Protein AF-A0A7S2CUG1-F1 (afdb_monomer_lite)

Organism: NCBI:txid327968

Sequence (127 aa):
VRTNNASADAQGSPPVPKHLKGKPLPRIFTHRHFTLFRNGDQVIEVDMEPSQAWPIYEGAPLNFSYSAVWYSTNKPFKDRTMRYLDPKFFEHKVHWFSIVNSFMLCLFLCAVVAIILMKTLKRDFTR

Radius of gyration: 28.72 Å; chains: 1; bounding box: 52×69×66 Å

Structure (mmCIF, N/CA/C/O backbone):
data_AF-A0A7S2CUG1-F1
#
_entry.id   AF-A0A7S2CUG1-F1
#
loop_
_atom_site.group_PDB
_atom_site.id
_atom_site.type_symbol
_atom_site.label_atom_id
_atom_site.label_alt_id
_atom_site.label_comp_id
_atom_site.label_asym_id
_atom_site.label_entity_id
_atom_site.label_seq_id
_atom_site.pdbx_PDB_ins_code
_atom_site.Cartn_x
_atom_site.Cartn_y
_atom_site.Cartn_z
_atom_site.occupancy
_atom_site.B_iso_or_equiv
_atom_site.auth_seq_id
_atom_site.auth_comp_id
_atom_site.auth_asym_id
_atom_site.auth_atom_id
_atom_site.pdbx_PDB_model_num
ATOM 1 N N . VAL A 1 1 ? 7.744 -19.451 -25.303 1.00 41.25 1 VAL A N 1
ATOM 2 C CA . VAL A 1 1 ? 7.793 -18.386 -24.272 1.00 41.25 1 VAL A CA 1
ATOM 3 C C . VAL A 1 1 ? 9.253 -18.197 -23.895 1.00 41.25 1 VAL A C 1
ATOM 5 O O . VAL A 1 1 ? 9.846 -19.120 -23.359 1.00 41.25 1 VAL A O 1
ATOM 8 N N . ARG A 1 2 ? 9.881 -17.103 -24.342 1.00 30.73 2 ARG A N 1
ATOM 9 C CA . ARG A 1 2 ? 11.337 -16.896 -24.254 1.00 30.73 2 ARG A CA 1
ATOM 10 C C . ARG A 1 2 ? 11.670 -16.337 -22.866 1.00 30.73 2 ARG A C 1
ATOM 12 O O . ARG A 1 2 ? 11.387 -15.178 -22.588 1.00 30.73 2 ARG A O 1
ATOM 19 N N . THR A 1 3 ? 12.204 -17.179 -21.988 1.00 47.72 3 THR A N 1
ATOM 20 C CA . THR A 1 3 ? 12.743 -16.794 -20.678 1.00 47.72 3 THR A CA 1
ATOM 21 C C . THR A 1 3 ? 14.103 -16.139 -20.886 1.00 47.72 3 THR A C 1
ATOM 23 O O . THR A 1 3 ? 15.137 -16.805 -20.857 1.00 47.72 3 THR A O 1
ATOM 26 N N . ASN A 1 4 ? 14.113 -14.837 -21.160 1.00 40.31 4 ASN A N 1
ATOM 27 C CA . ASN A 1 4 ? 15.360 -14.086 -21.211 1.00 40.31 4 ASN A CA 1
ATOM 28 C C . ASN A 1 4 ? 15.757 -13.706 -19.780 1.00 40.31 4 ASN A C 1
ATOM 30 O O . ASN A 1 4 ? 15.436 -12.629 -19.287 1.00 40.31 4 ASN A O 1
ATOM 34 N N . ASN A 1 5 ? 16.452 -14.635 -19.127 1.00 50.66 5 ASN A N 1
ATOM 35 C CA . ASN A 1 5 ? 17.331 -14.352 -18.002 1.00 50.66 5 ASN A CA 1
ATOM 36 C C . ASN A 1 5 ? 18.494 -13.502 -18.529 1.00 50.66 5 ASN A C 1
ATOM 38 O O . ASN A 1 5 ? 19.351 -14.066 -19.203 1.00 50.66 5 ASN A O 1
ATOM 42 N N . ALA A 1 6 ? 18.504 -12.188 -18.277 1.00 40.78 6 ALA A N 1
ATOM 43 C CA . ALA A 1 6 ? 19.717 -11.360 -18.186 1.00 40.78 6 ALA A CA 1
ATOM 44 C C . ALA A 1 6 ? 19.393 -9.849 -18.141 1.00 40.78 6 ALA A C 1
ATOM 46 O O . ALA A 1 6 ? 18.920 -9.270 -19.116 1.00 40.78 6 ALA A O 1
ATOM 47 N N . SER A 1 7 ? 19.797 -9.212 -17.038 1.00 45.44 7 SER A 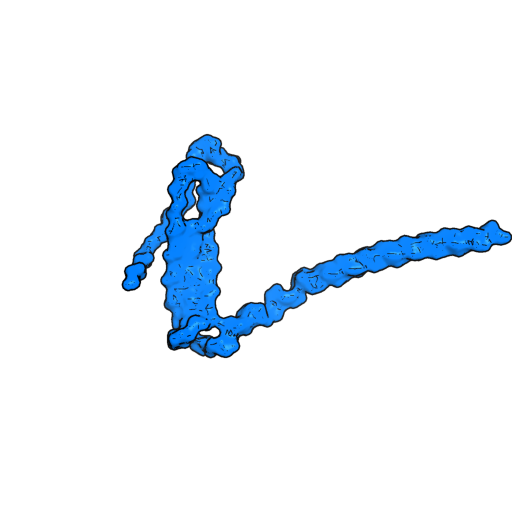N 1
ATOM 48 C CA . SER A 1 7 ? 20.544 -7.940 -17.069 1.00 45.44 7 SER A CA 1
ATOM 49 C C . SER A 1 7 ? 19.814 -6.597 -17.188 1.00 45.44 7 SER A C 1
ATOM 51 O O . SER A 1 7 ? 20.458 -5.626 -17.568 1.00 45.44 7 SER A O 1
ATOM 53 N N . ALA A 1 8 ? 18.545 -6.458 -16.799 1.00 46.28 8 ALA A N 1
ATOM 54 C CA . ALA A 1 8 ? 17.975 -5.106 -16.660 1.00 46.28 8 ALA A CA 1
ATOM 55 C C . ALA A 1 8 ? 18.514 -4.357 -15.421 1.00 46.28 8 ALA A C 1
ATOM 57 O O . ALA A 1 8 ? 18.704 -3.144 -15.467 1.00 46.28 8 ALA A O 1
ATOM 58 N N . ASP A 1 9 ? 18.842 -5.082 -14.347 1.00 45.06 9 ASP A N 1
ATOM 59 C CA . ASP A 1 9 ? 19.324 -4.495 -13.086 1.00 45.06 9 ASP A CA 1
ATOM 60 C C . ASP A 1 9 ? 20.836 -4.193 -13.081 1.00 45.06 9 ASP A C 1
ATOM 62 O O . ASP A 1 9 ? 21.358 -3.613 -12.132 1.00 45.06 9 ASP A O 1
ATOM 66 N N . ALA A 1 10 ? 21.554 -4.562 -14.150 1.00 46.56 10 ALA A N 1
ATOM 67 C CA . ALA A 1 10 ? 23.001 -4.363 -14.278 1.00 46.56 10 ALA A CA 1
ATOM 68 C C . ALA A 1 10 ? 23.390 -3.074 -15.028 1.00 46.56 10 ALA A C 1
ATOM 70 O O . ALA A 1 10 ? 24.558 -2.681 -15.014 1.00 46.56 10 ALA A O 1
ATOM 71 N N . GLN A 1 11 ? 22.442 -2.388 -15.676 1.00 54.03 11 GLN A N 1
ATOM 72 C CA . GLN A 1 11 ? 22.691 -1.059 -16.231 1.00 54.03 11 GLN A CA 1
ATOM 73 C C . GLN A 1 11 ? 22.395 -0.008 -15.157 1.00 54.03 11 GLN A C 1
ATOM 75 O O . GLN A 1 11 ? 21.246 0.364 -14.923 1.00 54.03 11 GLN A O 1
ATOM 80 N N . GLY A 1 12 ? 23.452 0.487 -14.506 1.00 59.12 12 GLY A N 1
ATOM 81 C CA . GLY A 1 12 ? 23.367 1.683 -13.667 1.00 59.12 12 GLY A CA 1
ATOM 82 C C . GLY A 1 12 ? 22.664 2.831 -14.405 1.00 59.12 12 GLY A C 1
ATOM 83 O O . GLY A 1 12 ? 22.685 2.882 -15.636 1.00 59.12 12 GLY A O 1
ATOM 84 N N . SER A 1 13 ? 22.018 3.734 -13.653 1.00 63.75 13 SER A N 1
ATOM 85 C CA . SER A 1 13 ? 21.254 4.863 -14.209 1.00 63.75 13 SER A CA 1
ATOM 86 C C . SER A 1 13 ? 21.972 5.514 -15.397 1.00 63.75 13 SER A C 1
ATOM 88 O O . SER A 1 13 ? 23.182 5.749 -15.317 1.00 63.75 13 SER A O 1
ATOM 90 N N . PRO A 1 14 ? 21.243 5.868 -16.468 1.00 68.88 14 PRO A N 1
ATOM 91 C CA . PRO A 1 14 ? 21.841 6.442 -17.659 1.00 68.88 14 PRO A CA 1
ATOM 92 C C . PRO A 1 14 ? 22.553 7.750 -17.292 1.00 68.88 14 PRO A C 1
ATOM 94 O O . PRO A 1 14 ? 22.088 8.484 -16.407 1.00 68.88 14 PRO A O 1
ATOM 97 N N . PRO A 1 15 ? 23.672 8.070 -17.958 1.00 75.44 15 PRO A N 1
ATOM 98 C 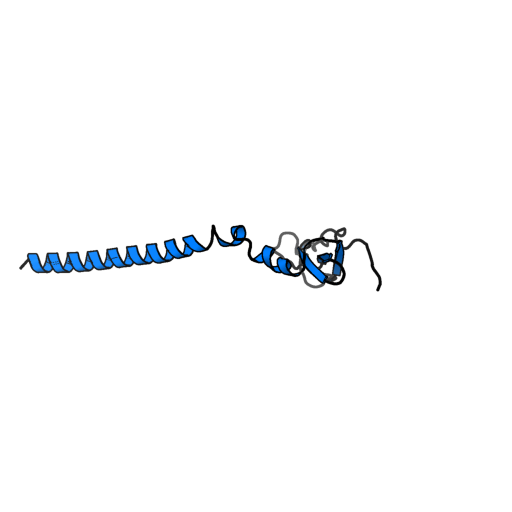CA . PRO A 1 15 ? 24.394 9.299 -17.691 1.00 75.44 15 PRO A CA 1
ATOM 99 C C . PRO A 1 15 ? 23.485 10.502 -17.960 1.00 75.44 15 PRO A C 1
ATOM 101 O O . PRO A 1 15 ? 22.969 10.686 -19.061 1.00 75.44 15 PRO A O 1
ATOM 104 N N . VAL A 1 16 ? 23.282 11.327 -16.932 1.00 81.50 16 VAL A N 1
ATOM 105 C CA . VAL A 1 16 ? 22.510 12.568 -17.045 1.00 81.50 16 VAL A CA 1
ATOM 106 C C . VAL A 1 16 ? 23.329 13.584 -17.854 1.00 81.50 16 VAL A C 1
ATOM 108 O O . VAL A 1 16 ? 24.511 13.785 -17.544 1.00 81.50 16 VAL A O 1
ATOM 111 N N . PRO A 1 17 ? 22.739 14.257 -18.860 1.00 84.88 17 PRO A N 1
ATOM 112 C CA . PRO A 1 17 ? 23.415 15.310 -19.611 1.00 84.88 17 PRO A CA 1
ATOM 113 C C . PRO A 1 17 ? 24.028 16.379 -18.696 1.00 84.88 17 PRO A C 1
ATOM 115 O O . PRO A 1 17 ? 23.428 16.776 -17.697 1.00 84.88 17 PRO A O 1
ATOM 118 N N . LYS A 1 18 ? 25.212 16.901 -19.053 1.00 83.12 18 LYS A N 1
ATOM 119 C CA . LYS A 1 18 ? 25.964 17.862 -18.215 1.00 83.12 18 LYS A CA 1
ATOM 120 C C . LYS A 1 18 ? 25.131 19.083 -17.791 1.00 83.12 18 LYS A C 1
ATOM 122 O O . LYS A 1 18 ? 25.273 19.537 -16.664 1.00 83.12 18 LYS A O 1
ATOM 127 N N . HIS A 1 19 ? 24.237 19.566 -18.659 1.00 84.19 19 HIS A N 1
ATOM 128 C CA . HIS A 1 19 ? 23.368 20.725 -18.405 1.00 84.19 19 HIS A CA 1
ATOM 129 C C . HIS A 1 19 ? 22.210 20.449 -17.420 1.00 84.19 19 HIS A C 1
ATOM 131 O O . HIS A 1 19 ? 21.588 21.386 -16.916 1.00 84.19 19 HIS A O 1
ATOM 137 N N . LEU A 1 20 ? 21.926 19.174 -17.136 1.00 82.56 20 LEU A N 1
ATOM 138 C CA . LEU A 1 20 ? 20.905 18.719 -16.183 1.00 82.56 20 LEU A CA 1
ATOM 139 C C . LEU A 1 20 ? 21.520 18.157 -14.895 1.00 82.56 20 LEU A C 1
ATOM 141 O O . LEU A 1 20 ? 20.805 17.875 -13.934 1.00 82.56 20 LEU A O 1
ATOM 145 N N . LYS A 1 21 ? 22.848 18.004 -14.847 1.00 82.00 21 LYS A N 1
ATOM 146 C CA . LYS A 1 21 ? 23.563 17.490 -13.679 1.00 82.00 21 LYS A CA 1
ATOM 147 C C . LYS A 1 21 ? 23.397 18.458 -12.499 1.00 82.00 21 LYS A C 1
ATOM 149 O O . LYS A 1 21 ? 23.747 19.628 -12.604 1.00 82.00 21 LYS A O 1
ATOM 154 N N . GLY A 1 22 ? 22.858 17.965 -11.382 1.00 80.00 22 GLY A N 1
ATOM 155 C CA . GLY A 1 22 ? 22.599 18.761 -10.173 1.00 80.00 22 GLY A CA 1
ATOM 156 C C . GLY A 1 22 ? 21.221 19.432 -10.117 1.00 80.00 22 GLY A C 1
ATOM 157 O O . GLY A 1 22 ? 20.878 20.003 -9.086 1.00 80.00 22 GLY A O 1
ATOM 158 N N . LYS A 1 23 ? 20.407 19.336 -11.177 1.00 82.88 23 LYS A N 1
ATOM 159 C CA . LYS A 1 23 ? 19.004 19.772 -11.150 1.00 82.88 23 LYS A CA 1
ATOM 160 C C . LYS A 1 23 ? 18.098 18.629 -10.668 1.00 82.88 23 LYS A C 1
ATOM 162 O O . LYS A 1 23 ? 18.378 17.470 -10.983 1.00 82.88 23 LYS A O 1
ATOM 167 N N . PRO A 1 24 ? 17.009 18.919 -9.933 1.00 83.12 24 PRO A N 1
ATOM 168 C CA . PRO A 1 24 ? 16.028 17.902 -9.581 1.00 83.12 24 PRO A CA 1
ATOM 169 C C . PRO A 1 24 ? 15.303 17.442 -10.850 1.00 83.12 24 PRO A C 1
ATOM 171 O O . PRO A 1 24 ? 14.591 18.216 -11.487 1.00 83.12 24 PRO A O 1
ATOM 174 N N . LEU A 1 25 ? 15.512 16.184 -11.230 1.00 87.12 25 LEU A N 1
ATOM 175 C CA . LEU A 1 25 ? 14.852 15.551 -12.371 1.00 87.12 25 LEU A CA 1
ATOM 176 C C . LEU A 1 25 ? 13.741 14.622 -11.865 1.00 87.12 25 LEU A C 1
ATOM 178 O O . LEU A 1 25 ? 13.975 13.890 -10.895 1.00 87.12 25 LEU A O 1
ATOM 182 N N . PRO A 1 26 ? 12.559 14.604 -12.510 1.00 88.94 26 PRO A N 1
ATOM 183 C CA . PRO A 1 26 ? 11.542 13.603 -12.214 1.00 88.94 26 PRO A CA 1
ATOM 184 C C . PRO A 1 26 ? 12.097 12.200 -12.486 1.00 88.94 26 PRO A C 1
ATOM 186 O O . PRO A 1 26 ? 12.912 12.010 -13.392 1.00 88.94 26 PRO A O 1
ATOM 189 N N . ARG A 1 27 ? 11.690 11.211 -11.683 1.00 87.94 27 ARG A N 1
ATOM 190 C CA . ARG A 1 27 ? 12.193 9.833 -11.778 1.00 87.94 27 ARG A CA 1
ATOM 191 C C . ARG A 1 27 ? 11.045 8.851 -11.986 1.00 87.94 27 ARG A C 1
ATOM 193 O O . ARG A 1 27 ? 9.990 9.011 -11.382 1.00 87.94 27 ARG A O 1
ATOM 200 N N . ILE A 1 28 ? 11.267 7.832 -12.811 1.00 88.94 28 ILE A N 1
ATOM 201 C CA . ILE A 1 28 ? 10.294 6.780 -13.124 1.00 88.94 28 ILE A CA 1
ATOM 202 C C . ILE A 1 28 ? 10.927 5.397 -13.005 1.00 88.94 28 ILE A C 1
ATOM 204 O O . ILE A 1 28 ? 12.102 5.210 -13.303 1.00 88.94 28 ILE A O 1
ATOM 208 N N . PHE A 1 29 ? 10.150 4.410 -12.578 1.00 87.69 29 PHE A N 1
ATOM 209 C CA . PHE A 1 29 ? 10.581 3.016 -12.564 1.00 87.69 29 PHE A CA 1
ATOM 210 C C . PHE A 1 29 ? 10.371 2.393 -13.943 1.00 87.69 29 PHE A C 1
ATOM 212 O O . PHE A 1 29 ? 9.247 2.359 -14.447 1.00 87.69 29 PHE A O 1
ATOM 219 N N . THR A 1 30 ? 11.450 1.917 -14.555 1.00 88.25 30 THR A N 1
ATOM 220 C CA . THR A 1 30 ? 11.434 1.311 -15.894 1.00 88.25 30 THR A CA 1
ATOM 221 C C . THR A 1 30 ? 11.462 -0.213 -15.847 1.00 88.25 30 THR A C 1
ATOM 223 O O . THR A 1 30 ? 10.915 -0.846 -16.750 1.00 88.25 30 THR A O 1
ATOM 226 N N . HIS A 1 31 ? 12.043 -0.801 -14.796 1.00 88.38 31 HIS A N 1
ATOM 227 C CA . HIS A 1 31 ? 12.064 -2.242 -14.580 1.00 88.38 31 HIS A CA 1
ATOM 228 C C . HIS A 1 31 ? 11.142 -2.648 -13.423 1.00 88.38 31 HIS A C 1
ATOM 230 O O . HIS A 1 31 ? 10.964 -1.916 -12.448 1.00 88.38 31 HIS A O 1
ATOM 236 N N . ARG A 1 32 ? 10.517 -3.821 -13.532 1.00 88.75 32 ARG A N 1
ATOM 237 C CA . ARG A 1 32 ? 9.736 -4.426 -12.445 1.00 88.75 32 ARG A CA 1
ATOM 238 C C . ARG A 1 32 ? 10.141 -5.880 -12.278 1.00 88.75 32 ARG A C 1
ATOM 240 O O . ARG A 1 32 ? 10.036 -6.642 -13.238 1.00 88.75 32 ARG A O 1
ATOM 247 N N . HIS A 1 33 ? 10.548 -6.248 -11.068 1.00 91.00 33 HIS A N 1
ATOM 248 C CA . HIS A 1 33 ? 10.870 -7.625 -10.722 1.00 91.00 33 HIS A CA 1
ATOM 249 C C . HIS A 1 33 ? 9.698 -8.258 -9.969 1.00 91.00 33 HIS A C 1
ATOM 251 O O . HIS A 1 33 ? 9.312 -7.795 -8.894 1.00 91.00 33 HIS A O 1
ATOM 257 N N . PHE A 1 34 ? 9.111 -9.295 -10.565 1.00 92.00 34 PHE A N 1
ATOM 258 C CA . PHE A 1 34 ? 8.002 -10.059 -10.009 1.00 92.00 34 PHE A CA 1
ATOM 259 C C . PHE A 1 34 ? 8.499 -11.382 -9.434 1.00 92.00 34 PHE A C 1
ATOM 261 O O . PHE A 1 34 ? 9.096 -12.199 -10.133 1.00 92.00 34 PHE A O 1
ATOM 268 N N . THR A 1 35 ? 8.163 -11.636 -8.180 1.00 93.19 35 THR A N 1
ATOM 269 C CA . THR A 1 35 ? 8.421 -12.901 -7.502 1.00 93.19 35 THR A CA 1
ATOM 270 C C . THR A 1 35 ? 7.089 -13.594 -7.249 1.00 93.19 35 THR A C 1
ATOM 272 O O . THR A 1 35 ? 6.282 -13.120 -6.455 1.00 93.19 35 THR A O 1
ATOM 275 N N . LEU A 1 36 ? 6.832 -14.702 -7.941 1.00 92.69 36 LEU A N 1
ATOM 276 C CA . LEU A 1 36 ? 5.578 -15.447 -7.849 1.00 92.69 36 LEU A CA 1
ATOM 277 C C . LEU A 1 36 ? 5.779 -16.732 -7.048 1.00 92.69 36 LEU A C 1
ATOM 279 O O . LEU A 1 36 ? 6.641 -17.545 -7.377 1.00 92.69 36 LEU A O 1
ATOM 283 N N . PHE A 1 37 ? 4.935 -16.962 -6.049 1.00 92.94 37 PHE A N 1
ATOM 284 C CA . PHE A 1 37 ? 4.875 -18.214 -5.304 1.00 92.94 37 PHE A CA 1
ATOM 285 C C . PHE A 1 37 ? 3.661 -19.027 -5.744 1.00 92.94 37 PHE A C 1
ATOM 287 O O . PHE A 1 37 ? 2.522 -18.554 -5.679 1.00 92.94 37 PHE A O 1
ATOM 294 N N . ARG A 1 38 ? 3.898 -20.270 -6.162 1.00 93.81 38 ARG A N 1
ATOM 295 C CA . ARG A 1 38 ? 2.863 -21.201 -6.623 1.00 93.81 38 ARG A CA 1
ATOM 296 C C . ARG A 1 38 ? 2.816 -22.472 -5.781 1.00 93.81 38 ARG A C 1
ATOM 298 O O . ARG A 1 38 ? 3.854 -22.973 -5.358 1.00 93.81 38 ARG A O 1
ATOM 305 N N . ASN A 1 39 ? 1.621 -23.014 -5.593 1.00 93.44 39 ASN A N 1
ATOM 306 C CA . ASN A 1 39 ? 1.383 -24.338 -5.032 1.00 93.44 39 ASN A CA 1
ATOM 307 C C . ASN A 1 39 ? 0.585 -25.153 -6.063 1.00 93.44 39 ASN A C 1
ATOM 309 O O . ASN A 1 39 ? -0.604 -24.910 -6.262 1.00 93.44 39 ASN A O 1
ATOM 313 N N . GLY A 1 40 ? 1.256 -26.047 -6.795 1.00 90.06 40 GLY A N 1
ATOM 314 C CA . GLY A 1 40 ? 0.668 -26.707 -7.968 1.00 90.06 40 GLY A CA 1
ATOM 315 C C . GLY A 1 40 ? 0.223 -25.694 -9.033 1.00 90.06 40 GLY A C 1
ATOM 316 O O . GLY A 1 40 ? 1.005 -24.822 -9.421 1.00 90.06 40 GLY A O 1
ATOM 317 N N . ASP A 1 41 ? -1.042 -25.783 -9.450 1.00 90.00 41 ASP A N 1
ATOM 318 C CA . ASP A 1 41 ? -1.675 -24.879 -10.429 1.00 90.00 41 ASP A CA 1
ATOM 319 C C . ASP A 1 41 ? -2.238 -23.588 -9.803 1.00 90.00 41 ASP A C 1
ATOM 321 O O . ASP A 1 41 ? -2.899 -22.792 -10.472 1.00 90.00 41 ASP A O 1
ATOM 325 N N . GLN A 1 42 ? -1.991 -23.355 -8.511 1.00 90.50 42 GLN A N 1
ATOM 326 C CA . GLN A 1 42 ? -2.523 -22.209 -7.777 1.00 90.50 42 GLN A CA 1
ATOM 327 C C . GLN A 1 42 ? -1.424 -21.191 -7.472 1.00 90.50 42 GLN A C 1
ATOM 329 O O . GLN A 1 42 ? -0.426 -21.500 -6.820 1.00 90.50 42 GLN A O 1
ATOM 334 N N . VAL A 1 43 ? -1.621 -19.942 -7.898 1.00 90.69 43 VAL A N 1
ATOM 335 C CA . VAL A 1 43 ? -0.768 -18.816 -7.489 1.00 90.69 43 VAL A CA 1
ATOM 336 C C . VAL A 1 43 ? -1.205 -18.356 -6.103 1.00 90.69 43 VAL A C 1
ATOM 338 O O . VAL A 1 43 ? -2.370 -18.018 -5.891 1.00 90.69 43 VAL A O 1
ATOM 341 N N . ILE A 1 44 ? -0.270 -18.362 -5.158 1.00 91.12 44 ILE A N 1
ATOM 342 C CA . ILE A 1 44 ? -0.530 -18.041 -3.753 1.00 91.12 44 ILE A CA 1
ATOM 343 C C . ILE A 1 44 ? -0.175 -16.588 -3.462 1.00 91.12 44 ILE 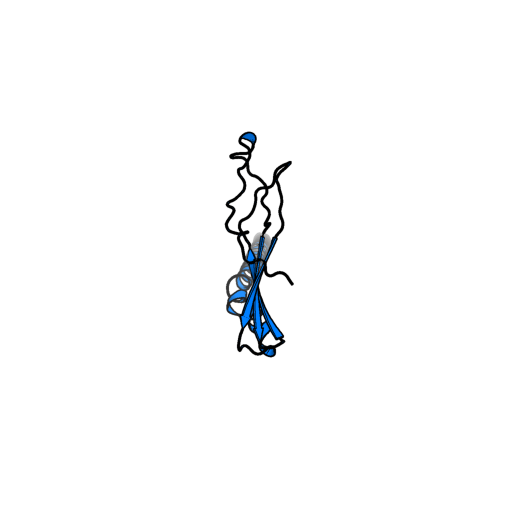A C 1
ATOM 345 O O . ILE A 1 44 ? -0.948 -15.872 -2.834 1.00 91.12 44 ILE A O 1
ATOM 349 N N . GLU A 1 45 ? 0.993 -16.149 -3.916 1.00 89.69 45 GLU A N 1
ATOM 350 C CA . GLU A 1 45 ? 1.584 -14.886 -3.489 1.00 89.69 45 GLU A CA 1
ATOM 351 C C . GLU A 1 45 ? 2.396 -14.292 -4.637 1.00 89.69 45 GLU A C 1
ATOM 353 O O . GLU A 1 45 ? 3.043 -15.017 -5.393 1.00 89.69 45 GLU A O 1
ATOM 358 N N . VAL A 1 46 ? 2.312 -12.974 -4.797 1.00 90.38 46 VAL A N 1
ATOM 359 C CA . VAL A 1 46 ? 3.068 -12.230 -5.802 1.00 90.38 46 VAL A CA 1
ATOM 360 C C . VAL A 1 46 ? 3.682 -11.032 -5.110 1.00 90.38 46 VAL A C 1
ATOM 362 O O . VAL A 1 46 ? 2.968 -10.147 -4.643 1.00 90.38 46 VAL A O 1
ATOM 365 N N . ASP A 1 47 ? 5.004 -11.017 -5.061 1.00 90.00 47 ASP A N 1
ATOM 366 C CA . ASP A 1 47 ? 5.782 -9.877 -4.614 1.00 90.00 47 ASP A CA 1
ATOM 367 C C . ASP A 1 47 ? 6.295 -9.097 -5.820 1.00 90.00 47 ASP A C 1
ATOM 369 O O . ASP A 1 47 ? 6.647 -9.662 -6.858 1.00 90.00 47 ASP A O 1
ATOM 373 N N . MET A 1 48 ? 6.322 -7.776 -5.680 1.00 89.75 48 MET A N 1
ATOM 374 C CA . MET A 1 48 ? 6.900 -6.873 -6.663 1.00 89.75 48 MET A CA 1
ATOM 375 C C . MET A 1 48 ? 7.932 -6.013 -5.958 1.00 89.75 48 MET A C 1
ATOM 377 O O . MET A 1 48 ? 7.599 -5.296 -5.014 1.00 89.75 48 MET A O 1
ATOM 381 N N . GLU A 1 49 ? 9.162 -6.055 -6.448 1.00 82.31 49 GLU A N 1
ATOM 382 C CA . GLU A 1 49 ? 10.207 -5.161 -5.977 1.00 82.31 49 GLU A CA 1
ATOM 383 C C . GLU A 1 49 ? 10.366 -4.008 -6.977 1.00 82.31 49 GLU A C 1
ATOM 385 O O . GLU A 1 49 ? 10.539 -4.250 -8.182 1.00 82.31 49 GLU A O 1
ATOM 390 N N . PRO A 1 50 ? 10.231 -2.744 -6.531 1.00 74.88 50 PRO A N 1
ATOM 391 C CA . PRO A 1 50 ? 10.497 -1.609 -7.396 1.00 74.88 50 PRO A CA 1
ATOM 392 C C . PRO A 1 50 ? 11.989 -1.581 -7.733 1.00 74.88 50 PRO A C 1
ATOM 394 O O . PRO A 1 50 ? 12.836 -1.617 -6.843 1.00 74.88 50 PRO A O 1
ATOM 397 N N . SER A 1 51 ? 12.317 -1.492 -9.022 1.00 79.56 51 SER A N 1
ATOM 398 C CA . SER A 1 51 ? 13.707 -1.358 -9.458 1.00 79.56 51 SER A CA 1
ATOM 399 C C . SER A 1 51 ? 14.281 0.015 -9.096 1.00 79.56 51 SER A C 1
ATOM 401 O O . SER A 1 51 ? 13.604 0.896 -8.566 1.00 79.56 51 SER A O 1
ATOM 403 N N . GLN A 1 52 ? 15.530 0.272 -9.474 1.00 82.94 52 GLN A N 1
ATOM 404 C CA . GLN A 1 52 ? 16.082 1.622 -9.408 1.00 82.94 52 GLN A CA 1
ATOM 405 C C . GLN A 1 52 ? 15.273 2.605 -10.280 1.00 82.94 52 GLN A C 1
ATOM 407 O O . GLN A 1 52 ? 14.931 2.304 -11.425 1.00 82.94 52 GLN A O 1
ATOM 412 N N . ALA A 1 53 ? 14.987 3.800 -9.749 1.00 83.94 53 ALA A N 1
ATOM 413 C CA . ALA A 1 53 ? 14.271 4.851 -10.472 1.00 83.94 53 ALA A CA 1
ATOM 414 C C . ALA A 1 53 ? 15.185 5.589 -11.472 1.00 83.94 53 ALA A C 1
ATOM 416 O O . ALA A 1 53 ? 16.241 6.123 -11.101 1.00 83.94 53 ALA A O 1
ATOM 417 N N . TRP A 1 54 ? 14.735 5.680 -12.722 1.00 84.81 54 TRP A N 1
ATOM 418 C CA . TRP A 1 54 ? 15.407 6.312 -13.856 1.00 84.81 54 TRP A CA 1
ATOM 419 C C . TRP A 1 54 ? 15.055 7.801 -13.980 1.00 84.81 54 TRP A C 1
ATOM 421 O O . TRP A 1 54 ? 13.877 8.144 -13.892 1.00 84.81 54 TRP A O 1
ATOM 431 N N . PRO A 1 55 ? 16.037 8.700 -14.178 1.00 86.62 55 PRO A N 1
ATOM 432 C CA . PRO A 1 55 ? 15.774 10.120 -14.398 1.00 86.62 55 PRO A CA 1
ATOM 433 C C . PRO A 1 55 ? 15.126 10.357 -15.769 1.00 86.62 55 PRO A C 1
ATOM 435 O O . PRO A 1 55 ? 15.552 9.781 -16.768 1.00 86.62 55 PRO A O 1
ATOM 438 N N . ILE A 1 56 ? 14.130 11.240 -15.817 1.00 86.38 56 ILE A N 1
ATOM 439 C CA . ILE A 1 56 ? 13.420 11.627 -17.037 1.00 86.38 56 ILE A CA 1
ATOM 440 C C . ILE A 1 56 ? 13.927 12.990 -17.505 1.00 86.38 56 ILE A C 1
ATOM 442 O O . ILE A 1 56 ? 13.972 13.949 -16.734 1.00 86.38 56 ILE A O 1
ATOM 446 N N . TYR A 1 57 ? 14.278 13.071 -18.784 1.00 87.06 57 TYR A N 1
ATOM 447 C CA . TYR A 1 57 ? 14.612 14.302 -19.490 1.00 87.06 57 TYR A CA 1
ATOM 448 C C . TYR A 1 57 ? 14.266 14.162 -20.975 1.00 87.06 57 TYR A C 1
ATOM 450 O O . TYR A 1 57 ? 14.027 13.059 -21.470 1.00 87.06 57 TYR A O 1
ATOM 458 N N . GLU A 1 58 ? 14.213 15.285 -21.681 1.00 83.06 58 GLU A N 1
ATOM 459 C CA . GLU A 1 58 ? 13.872 15.324 -23.101 1.00 83.06 58 GLU A CA 1
ATOM 460 C C . GLU A 1 58 ? 14.908 14.538 -23.927 1.00 83.06 58 GLU A C 1
ATOM 462 O O . GLU A 1 58 ? 16.113 14.763 -23.807 1.00 83.06 58 GLU A O 1
ATOM 467 N N . GLY A 1 59 ? 14.447 13.559 -24.713 1.00 81.94 59 GLY A N 1
ATOM 468 C CA . GLY A 1 59 ? 15.317 12.661 -25.485 1.00 81.94 59 GLY A CA 1
ATOM 469 C C . GLY A 1 59 ? 15.939 11.496 -24.699 1.00 81.94 59 GLY A C 1
ATOM 470 O O . GLY A 1 59 ? 16.791 10.794 -25.242 1.00 81.94 59 GLY A O 1
ATOM 471 N N . ALA A 1 60 ? 15.538 11.259 -23.443 1.00 82.12 60 ALA A N 1
ATOM 472 C CA . ALA A 1 60 ? 16.014 10.108 -22.675 1.00 82.12 60 ALA A CA 1
ATOM 473 C C . ALA A 1 60 ? 15.494 8.773 -23.260 1.00 82.12 60 ALA A C 1
ATOM 475 O O . ALA A 1 60 ? 14.284 8.630 -23.462 1.00 82.12 60 ALA A O 1
ATOM 476 N N . 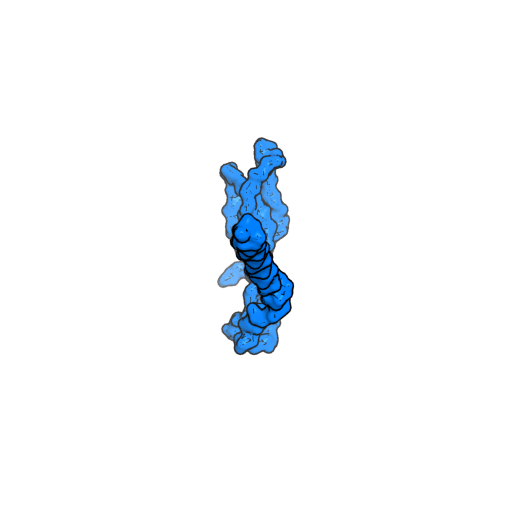PRO A 1 61 ? 16.358 7.760 -23.483 1.00 79.38 61 PRO A N 1
ATOM 477 C CA . PRO A 1 61 ? 15.910 6.431 -23.884 1.00 79.38 61 PRO A CA 1
ATOM 478 C C . PRO A 1 61 ? 15.204 5.739 -22.709 1.00 79.38 61 PRO A C 1
ATOM 480 O O . PRO A 1 61 ? 15.827 5.407 -21.699 1.00 79.38 61 PRO A O 1
ATOM 483 N N . LEU A 1 62 ? 13.895 5.522 -22.842 1.00 83.19 62 LEU A N 1
ATOM 484 C CA . LEU A 1 62 ? 13.067 4.829 -21.854 1.00 83.19 62 LEU A CA 1
ATOM 485 C C . LEU A 1 62 ? 12.744 3.416 -22.344 1.00 83.19 62 LEU A C 1
ATOM 487 O O . LEU A 1 62 ? 11.872 3.228 -23.188 1.00 83.19 62 LEU A O 1
ATOM 491 N N . ASN A 1 63 ? 13.427 2.420 -21.781 1.00 83.69 63 ASN A N 1
ATOM 492 C CA . ASN A 1 63 ? 13.156 1.011 -22.053 1.00 83.69 63 ASN A CA 1
ATOM 493 C C . ASN A 1 63 ? 12.428 0.384 -20.868 1.00 83.69 63 ASN A C 1
ATOM 495 O O . ASN A 1 63 ? 13.017 0.166 -19.809 1.00 83.69 63 ASN A O 1
ATOM 499 N N . PHE A 1 64 ? 11.148 0.079 -21.056 1.00 86.25 64 PHE A N 1
ATOM 500 C CA . PHE A 1 64 ? 10.367 -0.642 -20.061 1.00 86.25 64 PHE A CA 1
ATOM 501 C C . PHE A 1 64 ? 10.659 -2.134 -20.149 1.00 86.25 64 PHE A C 1
ATOM 503 O O . PHE A 1 64 ? 10.639 -2.724 -21.228 1.00 86.25 64 PHE A O 1
ATOM 510 N N . SER A 1 65 ? 10.925 -2.752 -19.007 1.00 87.00 65 SER A N 1
ATOM 511 C CA . SER A 1 65 ? 11.193 -4.183 -18.925 1.00 87.00 65 SER A CA 1
ATOM 51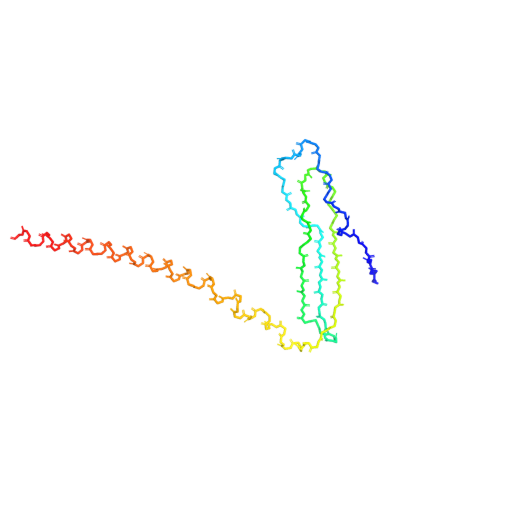2 C C . SER A 1 65 ? 10.586 -4.771 -17.660 1.00 87.00 65 SER A C 1
ATOM 514 O O . SER A 1 65 ? 10.283 -4.068 -16.698 1.00 87.00 65 SER A O 1
ATOM 516 N N . TYR A 1 66 ? 10.384 -6.081 -17.663 1.00 89.31 66 TYR A N 1
ATOM 517 C CA . TYR A 1 66 ? 9.961 -6.808 -16.479 1.00 89.31 66 TYR A CA 1
ATOM 518 C C . TYR A 1 66 ? 10.704 -8.134 -16.401 1.00 89.31 66 TYR A C 1
ATOM 520 O O . TYR A 1 66 ? 11.116 -8.691 -17.419 1.00 89.31 66 TYR A O 1
ATOM 528 N N . SER A 1 67 ? 10.876 -8.623 -15.185 1.00 89.25 67 SER A N 1
ATOM 529 C CA . SER A 1 67 ? 11.439 -9.930 -14.881 1.00 89.25 67 SER A CA 1
ATOM 530 C C . SER A 1 67 ? 10.470 -10.679 -13.973 1.00 89.25 67 SER A C 1
ATOM 532 O O . SER A 1 67 ? 9.724 -10.069 -13.207 1.00 89.25 67 SER A O 1
ATOM 534 N N . ALA A 1 68 ? 10.416 -12.002 -14.115 1.00 92.12 68 ALA A N 1
ATOM 535 C CA . ALA A 1 68 ? 9.517 -12.844 -13.340 1.00 92.12 68 ALA A CA 1
ATOM 536 C C . ALA A 1 68 ? 10.229 -14.126 -12.904 1.00 92.12 68 ALA A C 1
ATOM 538 O O . ALA A 1 68 ? 10.746 -14.863 -13.745 1.00 92.12 68 ALA A O 1
ATOM 539 N N . VAL A 1 69 ? 10.218 -14.399 -11.600 1.00 92.81 69 VAL A N 1
ATOM 540 C CA . VAL A 1 69 ? 10.791 -15.605 -10.991 1.00 92.81 69 VAL A CA 1
ATOM 541 C C . VAL A 1 69 ? 9.695 -16.378 -10.270 1.00 92.81 69 VAL A C 1
ATOM 543 O O . VAL A 1 69 ? 8.850 -15.793 -9.595 1.00 92.81 69 VAL A O 1
ATOM 546 N N . TRP A 1 70 ? 9.710 -17.703 -10.418 1.00 92.88 70 TRP A N 1
ATOM 547 C CA . TRP A 1 70 ? 8.714 -18.601 -9.841 1.00 92.88 70 TRP A CA 1
ATOM 548 C C . TRP A 1 70 ? 9.321 -19.450 -8.726 1.00 92.88 70 TRP A C 1
ATOM 550 O O . TRP A 1 70 ? 10.325 -20.128 -8.939 1.00 92.88 70 TRP A O 1
ATOM 560 N N . TYR A 1 71 ? 8.658 -19.482 -7.573 1.00 93.56 71 TYR A N 1
ATOM 561 C CA . TYR A 1 71 ? 9.004 -20.316 -6.426 1.00 93.56 71 TYR A CA 1
ATOM 562 C C . TYR A 1 71 ? 7.847 -21.247 -6.071 1.00 93.56 71 TYR A C 1
ATOM 564 O O . TYR A 1 71 ? 6.678 -20.871 -6.150 1.00 93.56 71 TYR A O 1
ATOM 572 N N . SER A 1 72 ? 8.166 -22.473 -5.661 1.00 92.94 72 SER A N 1
ATOM 573 C CA . SER A 1 72 ? 7.156 -23.414 -5.168 1.00 92.94 72 SER A CA 1
ATOM 574 C C . SER A 1 72 ? 6.944 -23.214 -3.667 1.00 92.94 72 SER A C 1
ATOM 576 O O . SER A 1 72 ? 7.911 -23.067 -2.922 1.00 92.94 72 SER A O 1
ATOM 578 N N . THR A 1 73 ? 5.692 -23.210 -3.214 1.00 91.25 73 THR A N 1
ATOM 579 C CA . THR A 1 73 ? 5.318 -23.060 -1.802 1.00 91.25 73 THR A CA 1
ATOM 580 C C . THR A 1 73 ? 4.314 -24.129 -1.386 1.00 91.25 73 THR A C 1
ATOM 582 O O . THR A 1 73 ? 3.505 -24.568 -2.195 1.00 91.25 73 THR A O 1
ATOM 585 N N . ASN A 1 74 ? 4.350 -24.528 -0.113 1.00 91.50 74 ASN A N 1
ATOM 586 C CA . ASN A 1 74 ? 3.389 -25.463 0.482 1.00 91.50 74 ASN A CA 1
ATOM 587 C C . ASN A 1 74 ? 2.206 -24.740 1.164 1.00 91.50 74 ASN A C 1
ATOM 589 O O . ASN A 1 74 ? 1.371 -25.364 1.812 1.00 91.50 74 ASN A O 1
ATOM 593 N N . LYS A 1 75 ? 2.130 -23.405 1.066 1.00 88.56 75 LYS A N 1
ATOM 594 C CA . LYS A 1 75 ? 0.992 -22.647 1.604 1.00 88.56 75 LYS A CA 1
ATOM 595 C C . LYS A 1 75 ? -0.289 -23.032 0.844 1.00 88.56 75 LYS A C 1
ATOM 597 O O . LYS A 1 75 ? -0.286 -22.983 -0.392 1.00 88.56 75 LYS A O 1
ATOM 602 N N . PRO A 1 76 ? -1.386 -23.400 1.527 1.00 89.44 76 PRO A N 1
ATOM 603 C CA . PRO A 1 76 ? -2.647 -23.692 0.860 1.00 89.44 76 PRO A CA 1
ATOM 604 C C . PRO A 1 76 ? -3.263 -22.402 0.301 1.00 89.44 76 PRO A C 1
ATOM 606 O O . PRO A 1 76 ? -3.147 -21.329 0.891 1.00 89.44 76 PRO A O 1
ATOM 609 N N . PHE A 1 77 ? -3.983 -22.502 -0.818 1.00 87.19 77 PHE A N 1
ATOM 610 C CA . PHE A 1 77 ? -4.616 -21.343 -1.465 1.00 87.19 77 PHE A CA 1
ATOM 611 C C . PHE A 1 77 ? -5.611 -20.595 -0.571 1.00 87.19 77 PHE A C 1
ATOM 613 O O . PHE A 1 77 ? -5.787 -19.386 -0.719 1.00 87.19 77 PHE A O 1
ATOM 620 N N . LYS A 1 78 ? -6.221 -21.291 0.393 1.00 88.44 78 LYS A N 1
ATOM 621 C CA . LYS A 1 78 ? -7.166 -20.702 1.349 1.00 88.44 78 LYS A CA 1
ATOM 622 C C . LYS A 1 78 ? -6.522 -19.627 2.237 1.00 88.44 78 LYS A C 1
ATOM 624 O O . LYS A 1 78 ? -7.192 -18.660 2.581 1.00 88.44 78 LYS A O 1
ATOM 629 N N . ASP A 1 79 ? -5.224 -19.747 2.514 1.00 87.12 79 ASP A N 1
ATOM 630 C CA . ASP A 1 79 ? -4.507 -18.868 3.446 1.00 87.12 79 ASP A CA 1
ATOM 631 C C . ASP A 1 79 ? -3.800 -17.696 2.741 1.00 87.12 79 ASP A C 1
ATOM 633 O O . ASP A 1 79 ? -3.117 -16.895 3.380 1.00 87.12 79 ASP A O 1
ATOM 637 N N . ARG A 1 80 ? -3.974 -17.539 1.419 1.00 85.44 80 ARG A N 1
ATOM 638 C CA . ARG A 1 80 ? -3.286 -16.505 0.621 1.00 85.44 80 ARG A CA 1
ATOM 639 C C . ARG A 1 80 ? -3.545 -15.075 1.103 1.00 85.44 80 ARG A C 1
ATOM 641 O O . ARG A 1 80 ? -2.683 -14.210 0.993 1.00 85.44 80 ARG A O 1
ATOM 648 N N . THR A 1 81 ? -4.739 -14.811 1.635 1.00 83.38 81 THR A N 1
ATOM 649 C CA . THR A 1 81 ? -5.139 -13.477 2.106 1.00 83.38 81 THR A CA 1
ATOM 650 C C . THR A 1 81 ? -4.648 -13.178 3.515 1.00 83.38 81 THR A C 1
ATOM 652 O O . THR A 1 81 ? -4.681 -12.022 3.926 1.00 83.38 81 THR A O 1
ATOM 655 N N . MET A 1 82 ? -4.157 -14.185 4.243 1.00 83.06 82 MET A N 1
ATOM 656 C CA . MET A 1 82 ? -3.736 -14.043 5.636 1.00 83.06 82 MET A CA 1
ATOM 657 C C . MET A 1 82 ? -2.593 -13.031 5.790 1.00 83.06 82 MET A C 1
ATOM 659 O O . MET A 1 82 ? -2.565 -12.283 6.759 1.00 83.06 82 MET A O 1
ATOM 663 N N . ARG A 1 83 ? -1.702 -12.921 4.791 1.00 77.81 83 ARG A N 1
ATOM 664 C CA . ARG A 1 83 ? -0.612 -11.927 4.771 1.00 77.81 83 ARG A CA 1
ATOM 665 C C . ARG A 1 83 ? -1.114 -10.479 4.781 1.00 77.81 83 ARG A C 1
ATOM 667 O O . ARG A 1 83 ? -0.475 -9.622 5.378 1.00 77.81 83 ARG A O 1
ATOM 674 N N . TYR A 1 84 ? -2.244 -10.201 4.133 1.00 74.25 84 TYR A N 1
ATOM 675 C CA . TYR A 1 84 ? -2.836 -8.856 4.099 1.00 74.25 84 TYR A CA 1
ATOM 676 C C . TYR A 1 84 ? -3.694 -8.554 5.328 1.00 74.25 84 TYR A C 1
ATOM 678 O O . TYR A 1 84 ? -4.064 -7.407 5.544 1.00 74.25 84 TYR A O 1
ATOM 686 N N . LEU A 1 85 ? -4.017 -9.580 6.113 1.00 76.50 85 LEU A N 1
ATOM 687 C CA . LEU A 1 85 ? -4.788 -9.474 7.345 1.00 76.50 85 LEU A CA 1
ATOM 688 C C . LEU A 1 85 ? -3.887 -9.459 8.586 1.00 76.50 85 LEU A C 1
ATOM 690 O O . LEU A 1 85 ? -4.418 -9.517 9.691 1.00 76.50 85 LEU A O 1
ATOM 694 N N . ASP A 1 86 ? -2.556 -9.402 8.425 1.00 68.44 86 ASP A N 1
ATOM 695 C CA . ASP A 1 86 ? -1.626 -9.422 9.556 1.00 68.44 86 ASP A CA 1
ATOM 696 C C . ASP A 1 86 ? -1.891 -8.204 10.469 1.00 68.44 86 ASP A C 1
ATOM 698 O O . ASP A 1 86 ? -1.654 -7.057 10.056 1.00 68.44 86 ASP A O 1
ATOM 702 N N . PRO A 1 87 ? -2.380 -8.426 11.706 1.00 61.22 87 PRO A N 1
ATOM 703 C CA . PRO A 1 87 ? -2.743 -7.357 12.635 1.00 61.22 87 PRO A CA 1
ATOM 704 C C . PRO A 1 87 ? -1.579 -6.399 12.904 1.00 61.22 87 PRO A C 1
ATOM 706 O O . PRO A 1 87 ? -1.775 -5.195 13.073 1.00 61.22 87 PRO A O 1
ATOM 709 N N . LYS A 1 88 ? -0.339 -6.898 12.805 1.00 64.88 88 LYS A N 1
ATOM 710 C CA . LYS A 1 88 ? 0.887 -6.124 13.029 1.00 64.88 88 LYS A CA 1
ATOM 711 C C . LYS A 1 88 ? 1.046 -4.937 12.077 1.00 64.88 88 LYS A C 1
ATOM 713 O O . LYS A 1 88 ? 1.705 -3.963 12.440 1.00 64.88 88 LYS A O 1
ATOM 718 N N . PHE A 1 89 ? 0.461 -4.995 10.878 1.00 61.12 89 PHE A N 1
ATOM 719 C CA . PHE A 1 89 ? 0.533 -3.900 9.906 1.00 61.12 89 PHE A CA 1
ATOM 720 C C . PHE A 1 89 ? -0.476 -2.777 10.204 1.00 61.12 89 PHE A C 1
ATOM 722 O O . PHE A 1 89 ? -0.215 -1.615 9.893 1.00 61.12 89 PHE A O 1
ATOM 729 N N . PHE A 1 90 ? -1.602 -3.098 10.851 1.00 57.88 90 PHE A N 1
ATOM 730 C CA . PHE A 1 90 ? -2.712 -2.164 11.070 1.00 57.88 90 PHE A CA 1
ATOM 731 C C . PHE A 1 90 ? -2.865 -1.681 12.521 1.00 57.88 90 PHE A C 1
ATOM 733 O O . PHE A 1 90 ? -3.432 -0.610 12.737 1.00 57.88 90 PHE A O 1
ATOM 740 N N . GLU A 1 91 ? -2.346 -2.398 13.519 1.00 58.38 91 GLU A N 1
ATOM 741 C CA . GLU A 1 91 ? -2.713 -2.142 14.920 1.00 58.38 91 GLU A CA 1
ATOM 742 C C . GLU A 1 91 ? -2.060 -0.906 15.563 1.00 58.38 91 GLU A C 1
ATOM 744 O O . GLU A 1 91 ? -2.691 -0.267 16.402 1.00 58.38 91 GLU A O 1
ATOM 749 N N . HIS A 1 92 ? -0.837 -0.498 15.196 1.00 59.09 92 HIS A N 1
ATOM 750 C CA . HIS A 1 92 ? -0.077 0.371 16.117 1.00 59.09 92 HIS A CA 1
ATOM 751 C C . HIS A 1 92 ? 0.081 1.853 15.769 1.00 59.09 92 HIS A C 1
ATOM 753 O O . HIS A 1 92 ? 0.330 2.637 16.682 1.00 59.09 92 HIS A O 1
ATOM 759 N N . LYS A 1 93 ? -0.034 2.295 14.510 1.00 60.88 93 LYS A N 1
ATOM 760 C CA . LYS A 1 93 ? 0.277 3.707 14.173 1.00 60.88 93 LYS A CA 1
ATOM 761 C C . LYS A 1 93 ? -0.899 4.544 13.689 1.00 60.88 93 LYS A C 1
ATOM 763 O O . LYS A 1 93 ? -0.895 5.748 13.910 1.00 60.88 93 LYS A O 1
ATOM 768 N N . VAL A 1 94 ? -1.905 3.932 13.069 1.00 65.25 94 VAL A N 1
ATOM 769 C CA . VAL A 1 94 ? -2.975 4.690 12.400 1.00 65.25 94 VAL A CA 1
ATOM 770 C C . VAL A 1 94 ? -4.182 4.921 13.317 1.00 65.25 94 VAL A C 1
ATOM 772 O O . VAL A 1 94 ? -4.775 5.995 13.280 1.00 65.25 94 VAL A O 1
ATOM 775 N N . HIS A 1 95 ? -4.518 3.973 14.198 1.00 72.31 95 HIS A N 1
ATOM 776 C CA . HIS A 1 95 ? -5.752 4.054 14.990 1.00 72.31 95 HIS A CA 1
ATOM 777 C C . HIS A 1 95 ? -5.692 5.081 16.139 1.00 72.31 95 HIS A C 1
ATOM 779 O O . HIS A 1 95 ? -6.596 5.904 16.298 1.00 72.31 95 HIS A O 1
ATOM 785 N N . TRP A 1 96 ? -4.601 5.116 16.911 1.00 79.62 96 TRP A N 1
ATOM 786 C CA . TRP A 1 96 ? -4.479 6.075 18.019 1.00 79.62 96 TRP A CA 1
ATOM 787 C C . TRP A 1 96 ? -4.278 7.525 17.542 1.00 79.62 96 TRP A C 1
ATOM 789 O O . TRP A 1 96 ? -4.661 8.454 18.251 1.00 79.62 96 TRP A O 1
ATOM 799 N N . PHE A 1 97 ? -3.776 7.738 16.317 1.00 79.94 97 PHE A N 1
ATOM 800 C CA . PHE A 1 97 ? -3.657 9.069 15.710 1.00 79.94 97 PHE A CA 1
ATOM 801 C C . PHE A 1 97 ? -5.030 9.727 15.501 1.00 79.94 97 PHE A C 1
ATOM 803 O O . PHE A 1 97 ? -5.210 10.902 15.822 1.00 79.94 97 PHE A O 1
ATOM 810 N N . SER A 1 98 ? -6.035 8.960 15.058 1.00 81.62 98 SER A N 1
ATOM 811 C CA . SER A 1 98 ? -7.412 9.464 14.955 1.00 81.62 98 SER A CA 1
ATOM 812 C C . SER A 1 98 ? -8.053 9.782 16.310 1.00 81.62 98 SER A C 1
ATOM 814 O O . SER A 1 98 ? -8.820 10.741 16.401 1.00 81.62 98 SER A O 1
ATOM 816 N N . ILE A 1 99 ? -7.707 9.033 17.364 1.00 85.69 99 ILE A N 1
ATOM 817 C CA . ILE A 1 99 ? -8.210 9.256 18.730 1.00 85.69 99 ILE A CA 1
ATOM 818 C C . ILE A 1 99 ? -7.620 10.544 19.315 1.00 85.69 99 ILE A C 1
ATOM 820 O O . ILE A 1 99 ? -8.347 11.356 19.879 1.00 85.69 99 ILE A O 1
ATOM 824 N N . VAL A 1 100 ? -6.318 10.783 19.136 1.00 89.12 100 VAL A N 1
ATOM 825 C CA . VAL A 1 100 ? -5.676 12.031 19.583 1.00 89.12 100 VAL A CA 1
ATOM 826 C C . VAL A 1 100 ? -6.239 13.242 18.838 1.00 89.12 100 VAL A C 1
ATOM 828 O O . VAL A 1 100 ? -6.504 14.271 19.457 1.00 89.12 100 VAL A O 1
ATOM 831 N N . ASN A 1 101 ? -6.471 13.121 17.530 1.00 88.50 101 ASN A N 1
ATOM 832 C CA . ASN A 1 101 ? -7.005 14.210 16.715 1.00 88.50 101 ASN A CA 1
ATOM 833 C C . ASN A 1 101 ? -8.404 14.666 17.177 1.00 88.50 101 ASN A C 1
ATOM 835 O O . ASN A 1 101 ? -8.645 15.863 17.338 1.00 88.50 101 ASN A O 1
ATOM 839 N N . SER A 1 102 ? -9.321 13.730 17.447 1.00 91.19 102 SER A N 1
ATOM 840 C CA . SER A 1 102 ? -10.652 14.073 17.970 1.00 91.19 102 SER A CA 1
ATOM 841 C C . SER A 1 102 ? -10.615 14.525 19.434 1.00 91.19 102 SER A C 1
ATOM 843 O O . SER A 1 102 ? -11.375 15.412 19.824 1.00 91.19 102 SER A O 1
ATOM 845 N N . PHE A 1 103 ? -9.700 13.985 20.242 1.00 92.88 103 PHE A N 1
ATOM 846 C CA . PHE A 1 103 ? -9.523 14.393 21.635 1.00 92.88 103 PHE A CA 1
ATOM 847 C C . PHE A 1 103 ? -9.034 15.843 21.763 1.00 92.88 103 PHE A C 1
ATOM 849 O O . PHE A 1 103 ? -9.580 16.604 22.562 1.00 92.88 103 PHE A O 1
ATOM 856 N N . MET A 1 104 ? -8.074 16.266 20.933 1.00 90.69 104 MET A N 1
ATOM 857 C CA . MET A 1 104 ? -7.608 17.660 20.892 1.00 90.69 104 MET A CA 1
ATOM 858 C C . MET A 1 104 ? -8.735 18.632 20.514 1.00 90.69 104 MET A C 1
ATOM 860 O O . MET A 1 104 ? -8.860 19.695 21.123 1.00 90.69 104 MET A O 1
ATOM 864 N N . LEU A 1 105 ? -9.603 18.245 19.570 1.00 92.94 105 LEU A N 1
ATOM 865 C CA . LEU A 1 105 ? -10.793 19.022 19.214 1.00 92.94 105 LEU A CA 1
ATOM 866 C C . LEU A 1 105 ? -11.775 19.128 20.395 1.00 92.94 105 LEU A C 1
ATOM 868 O O . LEU A 1 105 ? -12.273 20.214 20.685 1.00 92.94 105 LEU A O 1
ATOM 872 N N . CYS A 1 106 ? -12.015 18.029 21.113 1.00 95.19 106 CYS A N 1
ATOM 873 C CA . CYS A 1 106 ? -12.873 18.015 22.299 1.00 95.19 106 CYS A CA 1
ATOM 874 C C . CYS A 1 106 ? -12.352 18.954 23.402 1.00 95.19 106 CYS A C 1
ATOM 876 O O . CYS A 1 106 ? -13.115 19.758 23.935 1.00 95.19 106 CYS A O 1
ATOM 878 N N . LEU A 1 107 ? -11.046 18.925 23.697 1.00 94.75 107 LEU A N 1
ATOM 879 C CA . LEU A 1 107 ? -10.429 19.823 24.681 1.00 94.75 107 LEU A CA 1
ATOM 880 C C . LEU A 1 107 ? -10.598 21.299 24.305 1.00 94.75 107 LEU A C 1
ATOM 882 O O . LEU A 1 107 ? -10.904 22.123 25.170 1.00 94.75 107 LEU A O 1
ATOM 886 N N . PHE A 1 108 ? -10.448 21.628 23.020 1.00 93.88 108 PHE A N 1
ATOM 887 C CA . PHE A 1 108 ? -10.666 22.985 22.529 1.00 93.88 108 PHE A CA 1
ATOM 888 C C . PHE A 1 108 ? -12.118 23.438 22.737 1.00 93.88 108 PHE A C 1
ATOM 890 O O . PHE A 1 108 ? -12.356 24.525 23.268 1.00 93.88 108 PHE A O 1
ATOM 897 N N . LEU A 1 109 ? -13.093 22.587 22.397 1.00 93.75 109 LEU A N 1
ATOM 898 C CA . LEU A 1 109 ? -14.512 22.879 22.619 1.00 93.75 109 LEU A CA 1
ATOM 899 C C . LEU A 1 109 ? -14.825 23.059 24.111 1.00 93.75 109 LEU A C 1
ATOM 901 O O . LEU A 1 109 ? -15.469 24.039 24.484 1.00 93.75 109 LEU A O 1
ATOM 905 N N . CYS A 1 110 ? -14.331 22.166 24.971 1.00 96.00 110 CYS A N 1
ATOM 906 C CA . CYS A 1 110 ? -14.526 22.251 26.419 1.00 96.00 110 CYS A CA 1
ATOM 907 C C . CYS A 1 110 ? -13.955 23.548 27.009 1.00 96.00 110 CYS A C 1
ATOM 909 O O . CYS A 1 110 ? -14.611 24.180 27.836 1.00 96.00 110 CYS A O 1
ATOM 911 N N . ALA A 1 111 ? -12.772 23.985 26.564 1.00 94.62 111 ALA A N 1
ATOM 912 C CA . ALA A 1 111 ? -12.174 25.239 27.015 1.00 94.62 111 ALA A CA 1
ATOM 913 C C . ALA A 1 111 ? -13.021 26.459 26.614 1.00 94.62 111 ALA A C 1
ATOM 915 O O . ALA A 1 111 ? -13.281 27.331 27.445 1.00 94.62 111 ALA A O 1
ATOM 916 N N . VAL A 1 112 ? -13.504 26.510 25.367 1.00 95.19 112 VAL A N 1
ATOM 917 C CA . VAL A 1 112 ? -14.371 27.603 24.890 1.00 95.19 112 VAL A CA 1
ATOM 918 C C . VAL A 1 112 ? -15.685 27.639 25.674 1.00 95.19 112 VAL A C 1
ATOM 920 O O . VAL A 1 112 ? -16.089 28.707 26.138 1.00 95.19 112 VAL A O 1
ATOM 923 N N . VAL A 1 113 ? -16.323 26.485 25.892 1.00 95.38 113 VAL A N 1
ATOM 924 C CA . VAL A 1 113 ? -17.550 26.376 26.700 1.00 95.38 113 VAL A CA 1
ATOM 925 C C . VAL A 1 113 ? -17.308 26.846 28.137 1.00 95.38 113 VAL A C 1
ATOM 927 O O . VAL A 1 113 ? -18.095 27.637 28.658 1.00 95.38 113 VAL A O 1
ATOM 930 N N . ALA A 1 114 ? -16.202 26.433 28.762 1.00 94.06 114 ALA A N 1
ATOM 931 C CA . ALA A 1 114 ? -15.846 26.857 30.114 1.00 94.06 114 ALA A CA 1
ATOM 932 C C . ALA A 1 114 ? -15.631 28.377 30.209 1.00 94.06 114 ALA A C 1
ATOM 934 O O . ALA A 1 114 ? -16.091 29.004 31.163 1.00 94.06 114 ALA A O 1
ATOM 935 N N . ILE A 1 115 ? -14.994 28.995 29.208 1.00 94.25 115 ILE A N 1
ATOM 936 C CA . ILE A 1 115 ? -14.830 30.455 29.143 1.00 94.25 115 ILE A CA 1
ATOM 937 C C . ILE A 1 115 ? -16.192 31.150 29.037 1.00 94.25 115 ILE A C 1
ATOM 939 O O . ILE A 1 115 ? -16.426 32.128 29.748 1.00 94.25 115 ILE A O 1
ATOM 943 N N . ILE A 1 116 ? -17.094 30.662 28.178 1.00 94.00 116 ILE A N 1
ATOM 944 C CA . ILE A 1 116 ? -18.441 31.233 28.022 1.00 94.00 116 ILE A CA 1
ATOM 945 C C . ILE A 1 116 ? -19.206 31.152 29.345 1.00 94.00 116 ILE A C 1
ATOM 947 O O . ILE A 1 116 ? -19.729 32.171 29.794 1.00 94.00 116 ILE A O 1
ATOM 951 N N . LEU A 1 117 ? -19.196 29.985 29.997 1.00 90.44 117 LEU A N 1
ATOM 952 C CA . LEU A 1 117 ? -19.841 29.758 31.291 1.00 90.44 117 LEU A CA 1
ATOM 953 C C . LEU A 1 117 ? -19.274 30.679 32.386 1.00 90.44 117 LEU A C 1
ATOM 955 O O . LEU A 1 117 ? -20.016 31.298 33.144 1.00 90.44 117 LEU A O 1
ATOM 959 N N . MET A 1 118 ? -17.949 30.816 32.458 1.00 91.69 118 MET A N 1
ATOM 960 C CA . MET A 1 118 ? -17.303 31.704 33.427 1.00 91.69 118 MET A CA 1
ATOM 961 C C . MET A 1 118 ? -17.645 33.176 33.173 1.00 91.69 118 MET A C 1
ATOM 963 O O . MET A 1 118 ? -17.830 33.941 34.121 1.00 91.69 118 MET A O 1
ATOM 967 N N . LYS A 1 119 ? -17.762 33.593 31.905 1.00 84.94 119 LYS A N 1
ATOM 968 C CA . LYS A 1 119 ? -18.186 34.956 31.551 1.00 84.94 119 LYS A CA 1
ATOM 969 C C . LYS A 1 119 ? -19.646 35.215 31.908 1.00 84.94 119 LYS A C 1
ATOM 971 O O . LYS A 1 119 ? -19.948 36.312 32.376 1.00 84.94 119 LYS A O 1
ATOM 976 N N . THR A 1 120 ? -20.546 34.256 31.698 1.00 85.94 120 THR A N 1
ATOM 977 C CA . THR A 1 120 ? -21.949 34.403 32.104 1.00 85.94 120 THR A CA 1
ATOM 978 C C . THR A 1 120 ? -22.085 34.455 33.618 1.00 85.94 120 THR A C 1
ATOM 980 O O . THR A 1 120 ? -22.702 35.395 34.103 1.00 85.94 120 THR A O 1
ATOM 983 N N . LEU A 1 121 ? -21.439 33.551 34.363 1.00 82.88 121 LEU A N 1
ATOM 984 C CA . LEU A 1 121 ? -21.489 33.547 35.831 1.00 82.88 121 LEU A CA 1
ATOM 985 C C . LEU A 1 121 ? -20.934 34.838 36.439 1.00 82.88 121 LEU A C 1
ATOM 987 O O . LEU A 1 121 ? -21.577 35.435 37.294 1.00 82.88 121 LEU A O 1
ATOM 991 N N . LYS A 1 122 ? -19.776 35.327 35.972 1.00 80.25 122 LYS A N 1
ATOM 992 C CA . LYS A 1 122 ? -19.228 36.609 36.451 1.00 80.25 122 LYS A CA 1
ATOM 993 C C . LYS A 1 122 ? -20.176 37.783 36.205 1.00 80.25 122 LYS A C 1
ATOM 995 O O . LYS A 1 122 ? -20.281 38.669 37.047 1.00 80.25 122 LYS A O 1
ATOM 1000 N N . ARG A 1 123 ? -20.856 37.802 35.057 1.00 74.50 123 ARG A N 1
ATOM 1001 C CA . ARG A 1 123 ? -21.827 38.849 34.716 1.00 74.50 123 ARG A CA 1
ATOM 1002 C C . ARG A 1 123 ? -23.090 38.773 35.575 1.00 74.50 123 ARG A C 1
ATOM 1004 O O . ARG A 1 123 ? -23.680 39.814 35.832 1.00 74.50 123 ARG A O 1
ATOM 1011 N N . ASP A 1 124 ? -23.469 37.576 36.007 1.00 76.19 124 ASP A N 1
ATOM 1012 C CA . ASP A 1 124 ? -24.635 37.349 36.864 1.00 76.19 124 ASP A CA 1
ATOM 1013 C C . ASP A 1 124 ? -24.349 37.694 38.333 1.00 76.19 124 ASP A C 1
ATOM 1015 O O . ASP A 1 124 ? -25.176 38.303 38.994 1.00 76.19 124 ASP A O 1
ATOM 1019 N N . PHE A 1 125 ? -23.138 37.408 38.822 1.00 68.12 125 PHE A N 1
ATOM 1020 C CA . PHE A 1 125 ? -22.719 37.728 40.194 1.00 68.12 125 PHE A CA 1
ATOM 1021 C C . PHE A 1 125 ? -22.408 39.213 40.454 1.00 68.12 125 PHE A C 1
ATOM 1023 O O . PHE A 1 125 ? -22.286 39.606 41.610 1.00 68.12 125 PHE A O 1
ATOM 1030 N N . THR A 1 126 ? -22.229 40.039 39.416 1.00 67.75 126 THR A N 1
ATOM 1031 C CA . THR A 1 126 ? -21.903 41.479 39.569 1.00 67.75 126 THR A CA 1
ATOM 1032 C C . THR A 1 126 ? -23.160 42.367 39.524 1.00 67.75 126 THR A C 1
ATOM 1034 O O . THR A 1 126 ? -23.072 43.563 39.248 1.00 67.75 126 THR A O 1
ATOM 1037 N N . ARG A 1 127 ? -24.341 41.791 39.752 1.00 49.88 127 ARG A N 1
ATOM 1038 C CA . AR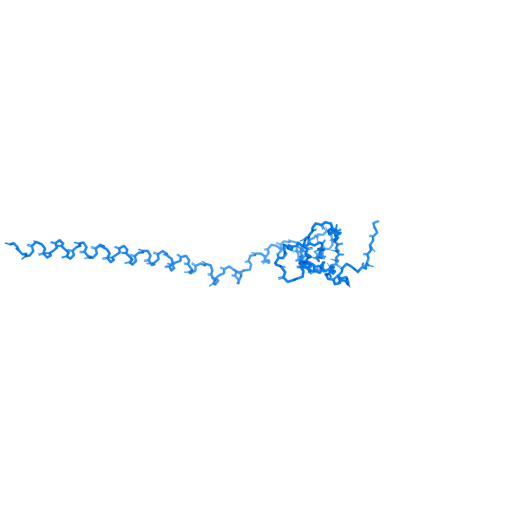G A 1 127 ? -25.628 42.485 39.801 1.00 49.88 127 ARG A CA 1
ATOM 1039 C C . ARG A 1 127 ? -26.331 42.173 41.115 1.00 49.88 127 ARG A C 1
ATOM 1041 O O . ARG A 1 127 ? -27.011 43.094 41.611 1.00 49.88 127 ARG A O 1
#

Foldseek 3Di:
DDQPPDDPQPDDADDDPPVCPPPDFDWAQQEKEWEWEDAVVDTQDIDIDGGDTYGDDPPDDRHHYYHYDYDYDPDDNVCSCVVVVPCVVPPDDDVVVVVVVVVVVVVVVVVVVVVVVVVVVVVVVVD

pLDDT: mean 80.51, std 14.75, range [30.73, 96.0]

Secondary structure (DSSP, 8-state):
-------STTS--PPPPGGGTTS---EEE-EEEEEEEEETTEEEEEEEEE-PEEEP-TT-----EEEEEEEE----GGGTTGGGG-HHHHSSSSHHHHHHHHHHHHHHHHHHHHHHHHHHHHHHHT-

InterPro domains:
  IPR004240 Nonaspanin (TM9SF) [PF02990] (27-127)
  IPR004240 Nonaspanin (TM9SF) [PTHR10766] (27-127)